Protein AF-A0A1V1PTN6-F1 (afdb_monomer)

Nearest PDB structures (foldseek):
  7sfn-assembly1_A  TM=7.427E-01  e=1.319E-05  Streptomyces avermitilis
  4tq2-assembly1_A-2  TM=5.931E-01  e=3.227E-04  Guillardia theta CCMP2712
  8t0b-assembly1_A  TM=4.029E-01  e=1.834E-01  Burkholderia pseudomallei

Foldseek 3Di:
DDDDDDDDDDDDDPDDDPDDDDFDALVLVAAKKWWWKAAQNWTKTKIWHWHADPNNQKIKIWIWIWTAPPPGDTDIKIKMKIFGDDPRFTDWTKMAIPVGDIWTWDWGTDDQWIWIWIDDPVWIKIWIWHQDPVRWTWIWIWIQDDPRDTDTRMITIIHGDD

Solvent-accessible surface area (backbone atoms only — not comparable to full-atom values): 9031 Å² total; per-residue (Å²): 137,88,83,86,83,84,82,82,85,82,80,82,79,82,75,80,78,76,76,75,78,76,78,64,50,66,78,79,55,49,46,43,30,38,36,45,36,34,48,74,87,17,60,25,43,39,38,40,34,30,43,73,35,83,96,60,47,24,36,36,36,43,39,40,38,39,34,43,48,97,92,53,66,81,42,73,51,42,38,40,37,38,38,39,40,56,96,82,39,57,76,28,38,40,36,40,37,79,87,73,51,70,29,56,32,52,43,42,75,54,96,45,18,45,38,32,40,34,51,59,99,88,43,47,34,36,38,37,45,31,58,43,97,89,64,36,36,38,38,40,32,31,38,50,45,96,87,72,48,77,41,76,45,30,42,32,50,23,37,71,58,131

Radius of gyration: 23.04 Å; Cα contacts (8 Å, |Δi|>4): 365; chains: 1; bounding box: 49×88×50 Å

Structure (mmCIF, N/CA/C/O backbone):
data_AF-A0A1V1PTN6-F1
#
_entry.id   AF-A0A1V1PTN6-F1
#
loop_
_atom_site.group_PDB
_atom_site.id
_atom_site.type_symbol
_atom_site.label_atom_id
_atom_site.label_alt_id
_atom_site.label_comp_id
_atom_site.label_asym_id
_atom_site.label_entity_id
_atom_site.label_seq_id
_atom_site.pdbx_PDB_ins_code
_atom_site.Cartn_x
_atom_site.Cartn_y
_atom_site.Cartn_z
_atom_site.occupancy
_atom_site.B_iso_or_equiv
_atom_site.auth_seq_id
_atom_site.auth_comp_id
_atom_site.auth_asym_id
_atom_site.auth_atom_id
_atom_site.pdbx_PDB_model_num
ATOM 1 N N . MET A 1 1 ? 25.921 -73.801 -27.745 1.00 43.53 1 MET A N 1
ATOM 2 C CA . MET A 1 1 ? 26.563 -72.508 -27.429 1.00 43.53 1 MET A CA 1
ATOM 3 C C . MET A 1 1 ? 25.490 -71.611 -26.822 1.00 43.53 1 MET A C 1
ATOM 5 O O . MET A 1 1 ? 24.545 -71.278 -27.520 1.00 43.53 1 MET A O 1
ATOM 9 N N . ARG A 1 2 ? 25.521 -71.385 -25.501 1.00 41.97 2 ARG A N 1
ATOM 10 C CA . ARG A 1 2 ? 24.489 -70.633 -24.759 1.00 41.97 2 ARG A CA 1
ATOM 11 C C . ARG A 1 2 ? 24.912 -69.162 -24.698 1.00 41.97 2 ARG A C 1
ATOM 13 O O . ARG A 1 2 ? 25.978 -68.893 -24.156 1.00 41.97 2 ARG A O 1
ATOM 20 N N . LEU A 1 3 ? 24.114 -68.244 -25.244 1.00 43.22 3 LEU A N 1
ATOM 21 C CA . LEU A 1 3 ? 24.305 -66.800 -25.073 1.00 43.22 3 LEU A CA 1
ATOM 22 C C . LEU A 1 3 ? 23.338 -66.306 -23.988 1.00 43.22 3 LEU A C 1
ATOM 24 O O . LEU A 1 3 ? 22.124 -66.391 -24.157 1.00 43.22 3 LEU A O 1
ATOM 28 N N . PHE A 1 4 ? 23.882 -65.823 -22.872 1.00 42.94 4 PHE A N 1
ATOM 29 C CA . PHE A 1 4 ? 23.148 -65.053 -21.869 1.00 42.94 4 PHE A CA 1
ATOM 30 C C . PHE A 1 4 ? 23.147 -63.583 -22.304 1.00 42.94 4 PHE A C 1
ATOM 32 O O . PHE A 1 4 ? 24.216 -63.002 -22.476 1.00 42.94 4 PHE A O 1
ATOM 39 N N . ALA A 1 5 ? 21.970 -62.981 -22.472 1.00 49.03 5 ALA A N 1
ATOM 40 C CA . ALA A 1 5 ? 21.825 -61.538 -22.645 1.00 49.03 5 ALA A CA 1
ATOM 41 C C . ALA A 1 5 ? 21.355 -60.931 -21.316 1.00 49.03 5 ALA A C 1
ATOM 43 O O . ALA A 1 5 ? 20.249 -61.212 -20.857 1.00 49.03 5 ALA A O 1
ATOM 44 N N . ALA A 1 6 ? 22.218 -60.135 -20.684 1.00 47.16 6 ALA A N 1
ATOM 45 C CA . ALA A 1 6 ? 21.885 -59.327 -19.519 1.00 47.16 6 ALA A CA 1
ATOM 46 C C . ALA A 1 6 ? 21.290 -57.991 -19.993 1.00 47.16 6 ALA A C 1
ATOM 48 O O . ALA A 1 6 ? 21.941 -57.248 -20.725 1.00 47.16 6 ALA A O 1
ATOM 49 N N . LEU A 1 7 ? 20.056 -57.694 -19.587 1.00 49.41 7 LEU A N 1
ATOM 50 C CA . LEU A 1 7 ? 19.419 -56.393 -19.792 1.00 49.41 7 LEU A CA 1
ATOM 51 C C . LEU A 1 7 ? 19.676 -55.524 -18.556 1.00 49.41 7 LEU A C 1
ATOM 53 O O . LEU A 1 7 ? 19.255 -55.862 -17.452 1.00 49.41 7 LEU A O 1
ATOM 57 N N . ALA A 1 8 ? 20.400 -54.424 -18.755 1.00 50.34 8 ALA A N 1
ATOM 58 C CA . ALA A 1 8 ? 20.643 -53.401 -17.748 1.00 50.34 8 ALA A CA 1
ATOM 59 C C . ALA A 1 8 ? 19.448 -52.436 -17.686 1.00 50.34 8 ALA A C 1
ATOM 61 O O . ALA A 1 8 ? 19.092 -51.814 -18.687 1.00 50.34 8 ALA A O 1
ATOM 62 N N . SER A 1 9 ? 18.838 -52.306 -16.509 1.00 53.88 9 SER A N 1
ATOM 63 C CA . SER A 1 9 ? 17.770 -51.341 -16.246 1.00 53.88 9 SER A CA 1
ATOM 64 C C . SER A 1 9 ? 18.353 -49.939 -16.062 1.00 53.88 9 SER A C 1
ATOM 66 O O . SER A 1 9 ? 19.095 -49.690 -15.113 1.00 53.88 9 SER A O 1
ATOM 68 N N . ILE A 1 10 ? 18.003 -49.013 -16.955 1.00 61.59 10 ILE A N 1
ATOM 69 C CA . ILE A 1 10 ? 18.282 -47.580 -16.802 1.00 61.59 10 ILE A CA 1
ATOM 70 C C . ILE A 1 10 ? 17.221 -46.992 -15.865 1.00 61.59 10 ILE A C 1
ATOM 72 O O . ILE A 1 10 ? 16.036 -46.972 -16.195 1.00 61.59 10 ILE A O 1
ATOM 76 N N . ALA A 1 11 ? 17.642 -46.521 -14.692 1.00 53.69 11 ALA A N 1
ATOM 77 C CA . ALA A 1 11 ? 16.797 -45.747 -13.792 1.00 53.69 11 ALA A CA 1
ATOM 78 C C . ALA A 1 11 ? 16.740 -44.289 -14.279 1.00 53.69 11 ALA A C 1
ATOM 80 O O . ALA A 1 11 ? 17.758 -43.600 -14.304 1.00 53.69 11 ALA A O 1
ATOM 81 N N . LEU A 1 12 ? 15.552 -43.825 -14.676 1.00 56.69 12 LEU A N 1
ATOM 82 C CA . LEU A 1 12 ? 15.296 -42.420 -14.989 1.00 56.69 12 LEU A CA 1
ATOM 83 C C . LEU A 1 12 ? 15.118 -41.647 -13.673 1.00 56.69 12 LEU A C 1
ATOM 85 O O . LEU A 1 12 ? 14.098 -41.779 -12.998 1.00 56.69 12 LEU A O 1
ATOM 89 N N . THR A 1 13 ? 16.100 -40.832 -13.298 1.00 56.81 13 THR A N 1
ATOM 90 C CA . THR A 1 13 ? 15.937 -39.814 -12.257 1.00 56.81 13 THR A CA 1
ATOM 91 C C . THR A 1 13 ? 15.149 -38.644 -12.836 1.00 56.81 13 THR A C 1
ATOM 93 O O . THR A 1 13 ? 15.675 -37.825 -13.588 1.00 56.81 1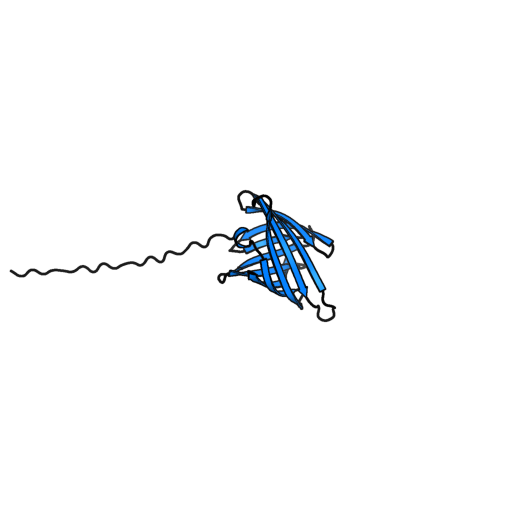3 THR A O 1
ATOM 96 N N . ILE A 1 14 ? 13.863 -38.557 -12.495 1.00 63.94 14 ILE A N 1
ATOM 97 C CA . ILE A 1 14 ? 13.061 -37.357 -12.744 1.00 63.94 14 ILE A CA 1
ATOM 98 C C . ILE A 1 14 ? 13.586 -36.276 -11.795 1.00 63.94 14 ILE A C 1
ATOM 100 O O . ILE A 1 14 ? 13.292 -36.280 -10.601 1.00 63.94 14 ILE A O 1
ATOM 104 N N . GLY A 1 15 ? 14.422 -35.381 -12.318 1.00 53.03 15 GLY A N 1
ATOM 105 C CA . GLY A 1 15 ? 14.819 -34.170 -11.614 1.00 53.03 15 GLY A CA 1
ATOM 106 C C . GLY A 1 15 ? 13.603 -33.264 -11.452 1.00 53.03 15 GLY A C 1
ATOM 107 O O . GLY A 1 15 ? 13.079 -32.752 -12.439 1.00 53.03 15 GLY A O 1
ATOM 108 N N . CYS A 1 16 ? 13.151 -33.066 -10.214 1.00 58.53 16 CYS A N 1
ATOM 109 C CA . CYS A 1 16 ? 12.229 -31.985 -9.884 1.00 58.53 16 CYS A CA 1
ATOM 110 C C . CYS A 1 16 ? 12.949 -30.660 -10.159 1.00 58.53 16 CYS A C 1
ATOM 112 O O . CYS A 1 16 ? 13.807 -30.244 -9.383 1.00 58.53 16 CYS A O 1
ATOM 114 N N . ALA A 1 17 ? 12.628 -30.007 -11.274 1.00 56.59 17 ALA A N 1
ATOM 115 C CA . ALA A 1 17 ? 13.019 -28.625 -11.485 1.00 56.59 17 ALA A CA 1
ATOM 116 C C . ALA A 1 17 ? 12.225 -27.768 -10.492 1.00 56.59 17 ALA A C 1
ATOM 118 O O . ALA A 1 17 ? 11.023 -27.565 -10.658 1.00 56.59 17 ALA A O 1
ATOM 119 N N . THR A 1 18 ? 12.874 -27.289 -9.433 1.00 55.16 18 THR A N 1
ATOM 120 C CA . THR A 1 18 ? 12.299 -26.241 -8.590 1.00 55.16 18 THR A CA 1
ATOM 121 C C . THR A 1 18 ? 12.240 -24.970 -9.423 1.00 55.16 18 THR A C 1
ATOM 123 O O . THR A 1 18 ? 13.276 -24.366 -9.705 1.00 55.16 18 THR A O 1
ATOM 126 N N . ALA A 1 19 ? 11.039 -24.589 -9.858 1.00 58.88 19 ALA A N 1
ATOM 127 C CA . ALA A 1 19 ? 10.808 -23.292 -10.472 1.00 58.88 19 ALA A CA 1
ATOM 128 C C . ALA A 1 19 ? 11.276 -22.217 -9.484 1.00 58.88 19 ALA A C 1
ATOM 130 O O . ALA A 1 19 ? 10.743 -22.107 -8.380 1.00 58.88 19 ALA A O 1
ATOM 131 N N . MET A 1 20 ? 12.314 -21.465 -9.849 1.00 58.56 20 MET A N 1
ATOM 132 C CA . MET A 1 20 ? 12.717 -20.304 -9.067 1.00 58.56 20 MET A CA 1
ATOM 133 C C . MET A 1 20 ? 11.577 -19.292 -9.124 1.00 58.56 20 MET A C 1
ATOM 135 O O . MET A 1 20 ? 11.258 -18.791 -10.203 1.00 58.56 20 MET A O 1
ATOM 139 N N . ALA A 1 21 ? 10.950 -19.021 -7.979 1.00 63.84 21 ALA A N 1
ATOM 140 C CA . ALA A 1 21 ? 9.956 -17.966 -7.878 1.00 63.84 21 ALA A CA 1
ATOM 141 C C . ALA A 1 21 ? 10.609 -16.648 -8.317 1.00 63.84 21 ALA A C 1
ATOM 143 O O . ALA A 1 21 ? 11.680 -16.283 -7.823 1.00 63.84 21 ALA A O 1
ATOM 144 N N . GLN A 1 22 ? 10.007 -15.967 -9.292 1.00 66.38 22 GLN A N 1
ATOM 145 C CA . GLN A 1 22 ? 10.474 -14.642 -9.683 1.00 66.38 22 GLN A CA 1
ATOM 146 C C . GLN A 1 22 ? 10.242 -13.685 -8.506 1.00 66.38 22 GLN A C 1
ATOM 148 O O . GLN A 1 22 ? 9.186 -13.763 -7.874 1.00 66.38 22 GLN A O 1
ATOM 153 N N . PRO A 1 23 ? 11.199 -12.798 -8.187 1.00 81.31 23 PRO A N 1
ATOM 154 C CA . PRO A 1 23 ? 10.978 -11.794 -7.157 1.00 81.31 23 PRO A CA 1
ATOM 155 C C . PRO A 1 23 ? 9.817 -10.879 -7.566 1.00 81.31 23 PRO A C 1
ATOM 157 O O . PRO A 1 23 ? 9.648 -10.576 -8.751 1.00 81.31 23 PRO A O 1
ATOM 160 N N . LEU A 1 24 ? 9.032 -10.424 -6.584 1.00 91.75 24 LEU A N 1
ATOM 161 C CA . LEU A 1 24 ? 7.956 -9.468 -6.830 1.00 91.75 24 LEU A CA 1
ATOM 162 C C . LEU A 1 24 ? 8.503 -8.211 -7.520 1.00 91.75 24 LEU A C 1
ATOM 164 O O . LEU A 1 24 ? 9.611 -7.749 -7.247 1.00 91.75 24 LEU A O 1
ATOM 168 N N . SER A 1 25 ? 7.693 -7.649 -8.409 1.00 94.56 25 SER A N 1
ATOM 169 C CA . SER A 1 25 ? 7.949 -6.379 -9.079 1.00 94.56 25 SER A CA 1
ATOM 170 C C . SER A 1 25 ? 6.648 -5.589 -9.206 1.00 94.56 25 SER A C 1
ATOM 172 O O .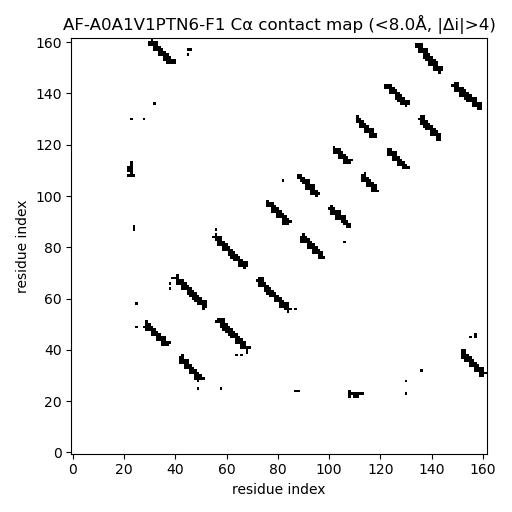 SER A 1 25 ? 5.558 -6.135 -9.028 1.00 94.56 25 SER A O 1
ATOM 174 N N . PHE A 1 26 ? 6.735 -4.301 -9.541 1.00 96.12 26 PHE A N 1
ATOM 175 C CA . PHE A 1 26 ? 5.535 -3.487 -9.746 1.00 96.12 26 PHE A CA 1
ATOM 176 C C . PHE A 1 26 ? 4.680 -3.963 -10.923 1.00 96.12 26 PHE A C 1
ATOM 178 O O . PHE A 1 26 ? 3.461 -3.861 -10.845 1.00 96.12 26 PHE A O 1
ATOM 185 N N . SER A 1 27 ? 5.279 -4.539 -11.970 1.00 94.88 27 SER A N 1
ATOM 186 C CA . SER A 1 27 ? 4.509 -5.098 -13.088 1.00 94.88 27 SER A CA 1
ATOM 187 C C . SER A 1 27 ? 3.644 -6.284 -12.655 1.00 94.88 27 SER A C 1
ATOM 189 O O . SER A 1 27 ? 2.549 -6.464 -13.175 1.00 94.88 27 SER A O 1
ATOM 191 N N . ALA A 1 28 ? 4.073 -7.060 -11.652 1.00 94.94 28 ALA A N 1
ATOM 192 C CA . ALA A 1 28 ? 3.239 -8.111 -11.069 1.00 94.94 28 ALA A CA 1
ATOM 193 C C . ALA A 1 28 ? 2.026 -7.540 -10.308 1.00 94.94 28 ALA A C 1
ATOM 195 O O . ALA A 1 28 ? 0.982 -8.188 -10.236 1.00 94.94 28 ALA A O 1
ATOM 196 N N . LEU A 1 29 ? 2.135 -6.322 -9.772 1.00 97.06 29 LEU A N 1
ATOM 197 C CA . LEU A 1 29 ? 1.053 -5.629 -9.067 1.00 97.06 29 LEU A CA 1
ATOM 198 C C . LEU A 1 29 ? 0.167 -4.787 -9.996 1.00 97.06 29 LEU A C 1
ATOM 200 O O . LEU A 1 29 ? -0.927 -4.410 -9.588 1.00 97.06 29 LEU A O 1
ATOM 204 N N . GLU A 1 30 ? 0.610 -4.491 -11.221 1.00 97.06 30 GLU A N 1
ATOM 205 C CA . GLU A 1 30 ? -0.073 -3.603 -12.168 1.00 97.06 30 GLU A CA 1
ATOM 206 C C . GLU A 1 30 ? -1.531 -4.000 -12.398 1.00 97.06 30 GLU A C 1
ATOM 208 O O . GLU A 1 30 ? -1.838 -5.174 -12.556 1.00 97.06 30 GLU A O 1
ATOM 213 N N . GLY A 1 31 ? -2.429 -3.024 -12.471 1.00 97.81 31 GLY A N 1
ATOM 214 C CA . GLY A 1 31 ? -3.851 -3.227 -12.705 1.00 97.81 31 GLY A CA 1
ATOM 215 C C . GLY A 1 31 ? -4.692 -2.955 -11.467 1.00 97.81 31 GLY A C 1
ATOM 216 O O . GLY A 1 31 ? -4.226 -2.420 -10.457 1.00 97.81 31 GLY A O 1
ATOM 217 N N . GLN A 1 32 ? -5.975 -3.284 -11.577 1.00 98.62 32 GLN A N 1
ATOM 218 C CA . GLN A 1 32 ? -6.947 -3.056 -10.521 1.00 98.62 32 GLN A CA 1
ATOM 219 C C . GLN A 1 32 ? -7.156 -4.315 -9.681 1.00 98.62 32 GLN A C 1
ATOM 221 O O . GLN A 1 32 ? -7.234 -5.426 -10.197 1.00 98.62 32 GLN A O 1
ATOM 226 N N . TRP A 1 33 ? -7.316 -4.104 -8.384 1.00 98.75 33 TRP A N 1
ATOM 227 C CA . TRP A 1 33 ? -7.569 -5.102 -7.361 1.00 98.75 33 TRP A CA 1
ATOM 228 C C . TRP A 1 33 ? -8.796 -4.692 -6.561 1.00 98.75 33 TRP A C 1
ATOM 230 O O . TRP A 1 33 ? -8.985 -3.505 -6.285 1.00 98.75 33 TRP A O 1
ATOM 240 N N . ARG A 1 34 ? -9.643 -5.652 -6.194 1.00 98.75 34 ARG A N 1
ATOM 241 C CA . ARG A 1 34 ? -10.857 -5.415 -5.411 1.00 98.75 34 ARG A CA 1
ATOM 242 C C . ARG A 1 34 ? -11.094 -6.541 -4.428 1.00 98.75 34 ARG A C 1
ATOM 244 O O . ARG A 1 34 ? -10.899 -7.706 -4.760 1.00 98.75 34 ARG A O 1
ATOM 251 N N . GLY A 1 35 ? -11.580 -6.200 -3.249 1.00 98.38 35 GLY A N 1
ATOM 252 C CA . GLY A 1 35 ? -11.854 -7.199 -2.235 1.00 98.38 35 GLY A CA 1
ATOM 253 C C . GLY A 1 35 ? -12.490 -6.627 -0.990 1.00 98.38 35 GLY A C 1
ATOM 254 O O . GLY A 1 35 ? -13.044 -5.526 -0.994 1.00 98.38 35 GLY A O 1
ATOM 255 N N . GLN A 1 36 ? -12.431 -7.425 0.064 1.00 98.44 36 GLN A N 1
ATOM 256 C CA . GLN A 1 36 ? -13.035 -7.128 1.353 1.00 98.44 36 GLN A CA 1
ATOM 257 C C . GLN A 1 36 ? -11.969 -7.231 2.437 1.00 98.44 36 GLN A C 1
ATOM 259 O O . GLN A 1 36 ? -10.942 -7.893 2.268 1.00 98.44 36 GLN A O 1
ATOM 264 N N . GLY A 1 37 ? -12.221 -6.578 3.559 1.00 98.00 37 GLY A N 1
ATOM 265 C CA . GLY A 1 37 ? -11.278 -6.551 4.654 1.00 98.00 37 GLY A CA 1
ATOM 266 C C . GLY A 1 37 ? -11.851 -5.959 5.923 1.00 98.00 37 GLY A C 1
ATOM 267 O O . GLY A 1 37 ? -13.064 -5.891 6.139 1.00 98.00 37 GLY A O 1
ATOM 268 N N . THR A 1 38 ? -10.934 -5.516 6.767 1.00 98.12 38 THR A N 1
ATOM 269 C CA . THR A 1 38 ? -11.223 -4.696 7.929 1.00 98.12 38 THR A CA 1
ATOM 270 C C . THR A 1 38 ? -10.398 -3.421 7.869 1.00 98.12 38 THR A C 1
ATOM 272 O O . THR A 1 38 ? -9.245 -3.432 7.447 1.00 98.12 38 THR A O 1
ATOM 275 N N . PHE A 1 39 ? -10.988 -2.313 8.302 1.00 97.44 39 PHE A N 1
ATOM 276 C CA . PHE A 1 39 ? -10.319 -1.031 8.461 1.00 97.44 39 PHE A CA 1
ATOM 277 C C . PHE A 1 39 ? -10.732 -0.427 9.800 1.00 97.44 39 PHE A C 1
ATOM 279 O O . PHE A 1 39 ? -11.904 -0.131 10.036 1.00 97.44 39 PHE A O 1
ATOM 286 N N . ARG A 1 40 ? -9.765 -0.285 10.708 1.00 94.31 40 ARG A N 1
ATOM 287 C CA . ARG A 1 40 ? -9.946 0.176 12.094 1.00 94.31 40 ARG A CA 1
ATOM 288 C C . ARG A 1 40 ? -11.049 -0.595 12.830 1.00 94.31 40 ARG A C 1
ATOM 290 O O . ARG A 1 40 ? -11.872 -0.011 13.532 1.00 94.31 40 ARG A O 1
ATOM 297 N N . GLY A 1 41 ? -11.073 -1.913 12.632 1.00 94.69 41 GLY A N 1
ATOM 298 C CA . GLY A 1 41 ? -12.037 -2.830 13.247 1.00 94.69 41 GLY A CA 1
ATOM 299 C C . GLY A 1 41 ? -13.424 -2.871 12.592 1.00 94.69 41 GLY A C 1
ATOM 300 O O . GLY A 1 41 ? -14.263 -3.650 13.035 1.00 94.69 41 GLY A O 1
ATOM 301 N N . ALA A 1 42 ? -13.682 -2.079 11.547 1.00 96.94 42 ALA A N 1
ATOM 302 C CA . ALA A 1 42 ? -14.924 -2.138 10.778 1.00 96.94 42 ALA A CA 1
ATOM 303 C C . ALA A 1 42 ? -14.743 -2.969 9.497 1.00 96.94 42 ALA A C 1
ATOM 305 O O . ALA A 1 42 ? -13.688 -2.850 8.872 1.00 96.94 42 ALA A O 1
ATOM 306 N N . PRO A 1 43 ? -15.747 -3.752 9.057 1.00 97.88 43 PRO A N 1
ATOM 307 C CA . PRO A 1 43 ? -15.739 -4.355 7.727 1.00 97.88 43 PRO A CA 1
ATOM 308 C C . PRO A 1 43 ? -15.576 -3.293 6.637 1.00 97.88 43 PRO A C 1
ATOM 310 O O . PRO A 1 43 ? -16.162 -2.206 6.730 1.00 97.88 43 PRO A O 1
ATOM 313 N N . SER A 1 44 ? -14.789 -3.607 5.612 1.00 98.44 44 SER A N 1
ATOM 314 C CA . SER A 1 44 ? -14.477 -2.678 4.533 1.00 98.44 44 SER A CA 1
ATOM 315 C C . SER A 1 44 ? -14.487 -3.330 3.154 1.00 98.44 44 SER A C 1
ATOM 317 O O . SER A 1 44 ? -14.077 -4.475 2.992 1.00 98.44 44 SER A O 1
ATOM 319 N N . GLU A 1 45 ? -14.892 -2.551 2.152 1.00 98.62 45 GLU A N 1
ATOM 320 C CA . GLU A 1 45 ? -14.653 -2.847 0.740 1.00 98.62 45 GLU A CA 1
ATOM 321 C C . GLU A 1 45 ? -13.437 -2.052 0.276 1.00 98.62 45 GLU A C 1
ATOM 323 O O . GLU A 1 45 ? -13.347 -0.847 0.537 1.00 98.62 45 GLU A O 1
ATOM 328 N N . VAL A 1 46 ? -12.518 -2.702 -0.432 1.00 98.69 46 VAL A N 1
ATOM 329 C CA . VAL A 1 46 ? -11.251 -2.096 -0.845 1.00 98.69 46 VAL A CA 1
ATOM 330 C C . VAL A 1 46 ? -11.085 -2.212 -2.352 1.00 98.69 46 VAL A C 1
ATOM 332 O O . VAL A 1 46 ? -11.333 -3.262 -2.942 1.00 98.69 46 VAL A O 1
ATOM 335 N N . THR A 1 47 ? -10.656 -1.124 -2.985 1.00 98.69 47 THR A N 1
ATOM 336 C CA . THR A 1 47 ? -10.142 -1.115 -4.357 1.00 98.69 47 THR A CA 1
ATOM 337 C C . THR A 1 47 ? -8.736 -0.535 -4.347 1.00 98.69 47 THR A C 1
ATOM 339 O O . THR A 1 47 ? -8.520 0.526 -3.771 1.00 98.69 47 THR A O 1
ATOM 342 N N . ALA A 1 48 ? -7.799 -1.203 -5.007 1.00 98.75 48 ALA A N 1
ATOM 343 C CA . ALA A 1 48 ? -6.442 -0.716 -5.223 1.00 98.75 48 ALA A CA 1
ATOM 344 C C . ALA A 1 48 ? -6.138 -0.729 -6.724 1.00 98.75 48 ALA A C 1
ATOM 346 O O . ALA A 1 48 ? -6.562 -1.639 -7.429 1.00 98.75 48 ALA A O 1
ATOM 347 N N . THR A 1 49 ? -5.452 0.278 -7.255 1.00 98.81 49 THR A N 1
ATOM 348 C CA . THR A 1 49 ? -5.025 0.301 -8.663 1.00 98.81 49 THR A CA 1
ATOM 349 C C . THR A 1 49 ? -3.565 0.699 -8.750 1.00 98.81 49 THR A C 1
ATOM 351 O O . THR A 1 49 ? -3.219 1.824 -8.396 1.00 98.81 49 THR A O 1
ATOM 354 N N . PHE A 1 50 ? -2.725 -0.211 -9.238 1.00 98.62 50 PHE A N 1
ATOM 355 C CA . PHE A 1 50 ? -1.333 0.077 -9.564 1.00 98.62 50 PHE A CA 1
ATOM 356 C C . PHE A 1 50 ? -1.223 0.403 -11.051 1.00 98.62 50 PHE A C 1
ATOM 358 O O . PHE A 1 50 ? -1.724 -0.353 -11.882 1.00 98.62 50 PHE A O 1
ATOM 365 N N . ALA A 1 51 ? -0.564 1.503 -11.403 1.00 98.44 51 ALA A N 1
ATOM 366 C CA . ALA A 1 51 ? -0.389 1.895 -12.801 1.00 98.44 51 ALA A CA 1
ATOM 367 C C . ALA A 1 51 ? 1.026 2.430 -13.058 1.00 98.44 51 ALA A C 1
ATOM 369 O O . ALA A 1 51 ? 1.540 3.184 -12.225 1.00 98.44 51 ALA A O 1
ATOM 370 N N . PRO A 1 52 ? 1.660 2.081 -14.191 1.00 98.06 52 PRO A N 1
ATOM 371 C CA . PRO A 1 52 ? 2.955 2.630 -14.555 1.00 98.06 52 PRO A CA 1
ATOM 372 C C . PRO A 1 52 ? 2.840 4.113 -14.931 1.00 98.06 52 PRO A C 1
ATOM 374 O O . PRO A 1 52 ? 1.851 4.577 -15.497 1.00 98.06 52 PRO A O 1
ATOM 377 N N . MET A 1 53 ? 3.907 4.856 -14.666 1.00 97.12 53 MET A N 1
ATOM 378 C CA . MET A 1 53 ? 4.118 6.233 -15.097 1.00 97.12 53 MET A CA 1
ATOM 379 C C . MET A 1 53 ? 5.453 6.343 -15.825 1.00 97.12 53 MET A C 1
ATOM 381 O O . MET A 1 53 ? 6.389 5.600 -15.524 1.00 97.12 53 MET A O 1
ATOM 385 N N . PHE A 1 54 ? 5.557 7.312 -16.740 1.00 96.12 54 PHE A N 1
ATOM 386 C CA . PHE A 1 54 ? 6.811 7.650 -17.425 1.00 96.12 54 PHE A CA 1
ATOM 387 C C . PHE A 1 54 ? 7.515 6.409 -17.999 1.00 96.12 54 PHE A C 1
ATOM 389 O O . PHE A 1 54 ? 8.678 6.154 -17.698 1.00 96.12 54 PHE A O 1
ATOM 396 N N . GLU A 1 55 ? 6.767 5.593 -18.749 1.00 92.38 55 GLU A N 1
ATOM 397 C CA . GLU A 1 55 ? 7.273 4.357 -19.372 1.00 92.38 55 GLU A CA 1
ATOM 398 C C . GLU A 1 55 ? 7.852 3.347 -18.358 1.00 92.38 55 GLU A C 1
ATOM 400 O O . GLU A 1 55 ? 8.789 2.608 -18.646 1.00 92.38 55 GLU A O 1
ATOM 405 N N . GLY A 1 56 ? 7.289 3.310 -17.145 1.00 92.75 56 GLY A N 1
ATOM 406 C CA . GLY A 1 56 ? 7.690 2.384 -16.083 1.00 92.75 56 GLY A CA 1
ATOM 407 C C . GLY A 1 56 ? 8.825 2.896 -15.194 1.00 92.75 56 GLY A C 1
ATOM 408 O O . GLY A 1 56 ? 9.275 2.167 -14.313 1.00 92.75 56 GLY A O 1
ATOM 409 N N . ALA A 1 57 ? 9.275 4.144 -15.363 1.00 96.50 57 ALA A N 1
ATOM 410 C CA . ALA A 1 57 ? 10.228 4.768 -14.441 1.00 96.50 57 ALA A CA 1
ATOM 411 C C . ALA A 1 57 ? 9.611 5.086 -13.063 1.00 96.50 57 ALA A C 1
ATOM 413 O O . ALA A 1 57 ? 10.331 5.313 -12.088 1.00 96.50 57 ALA A O 1
ATOM 414 N N . ALA A 1 58 ? 8.282 5.096 -12.966 1.00 98.31 58 ALA A N 1
ATOM 415 C CA . ALA A 1 58 ? 7.553 5.219 -11.713 1.00 98.31 58 ALA A CA 1
ATOM 416 C C . ALA A 1 58 ? 6.233 4.439 -11.764 1.00 98.31 58 ALA A C 1
ATOM 418 O O . ALA A 1 58 ? 5.801 4.011 -12.833 1.00 98.31 58 ALA A O 1
ATOM 419 N N . TYR A 1 59 ? 5.590 4.274 -10.611 1.00 98.56 59 TYR A N 1
ATOM 420 C CA . TYR A 1 59 ? 4.238 3.728 -10.484 1.00 98.56 59 TYR A CA 1
ATOM 421 C C . TYR A 1 59 ? 3.375 4.616 -9.591 1.00 98.56 59 TYR A C 1
ATOM 423 O O . TYR A 1 59 ? 3.880 5.246 -8.661 1.00 98.56 59 TYR A O 1
ATOM 431 N N . THR A 1 60 ? 2.068 4.625 -9.832 1.00 98.69 60 THR A N 1
ATOM 432 C CA . THR A 1 60 ? 1.072 5.105 -8.869 1.00 98.69 60 THR A CA 1
ATOM 433 C C . THR A 1 60 ? 0.332 3.949 -8.223 1.00 98.69 60 THR A C 1
ATOM 435 O O . THR A 1 60 ? 0.097 2.935 -8.874 1.00 98.69 60 THR A O 1
ATOM 438 N N . LEU A 1 61 ? -0.099 4.154 -6.982 1.00 98.81 61 LEU A N 1
ATOM 439 C CA . LEU A 1 61 ? -1.136 3.375 -6.315 1.00 98.81 61 LEU A CA 1
ATOM 440 C C . LEU A 1 61 ? -2.306 4.300 -5.996 1.00 98.81 61 LEU A C 1
ATOM 442 O O . LEU A 1 61 ? -2.110 5.292 -5.305 1.00 98.81 61 LEU A O 1
ATOM 446 N N . ASP A 1 62 ? -3.506 3.960 -6.441 1.00 98.81 62 ASP A N 1
ATOM 447 C CA . ASP A 1 62 ? -4.756 4.566 -5.979 1.00 98.81 62 ASP A CA 1
ATOM 448 C C . ASP A 1 62 ? -5.503 3.577 -5.084 1.00 98.81 62 ASP A C 1
ATOM 450 O O . ASP A 1 62 ? -5.798 2.468 -5.526 1.00 98.81 62 ASP A O 1
ATOM 454 N N . ILE A 1 63 ? -5.819 3.971 -3.848 1.00 98.50 63 ILE A N 1
ATOM 455 C CA . ILE A 1 63 ? -6.576 3.166 -2.880 1.00 98.50 63 ILE A CA 1
ATOM 456 C C . ILE A 1 63 ? -7.910 3.840 -2.566 1.00 98.50 63 ILE A C 1
ATOM 458 O O . ILE A 1 63 ? -7.975 5.038 -2.287 1.00 98.50 63 ILE A O 1
ATOM 462 N N . ASP A 1 64 ? -8.966 3.033 -2.558 1.00 98.62 64 ASP A N 1
ATOM 463 C CA . ASP A 1 64 ? -10.308 3.373 -2.108 1.00 98.62 64 ASP A CA 1
ATOM 464 C C . ASP A 1 64 ? -10.754 2.374 -1.047 1.00 98.62 64 ASP A C 1
ATOM 466 O O . ASP A 1 64 ? -10.783 1.174 -1.315 1.00 98.62 64 ASP A O 1
ATOM 470 N N . VAL A 1 65 ? -11.129 2.855 0.134 1.00 98.62 65 VAL A N 1
ATOM 471 C CA . VAL A 1 65 ? -11.664 2.013 1.207 1.00 98.62 65 VAL A CA 1
ATOM 472 C C . VAL A 1 65 ? -13.009 2.567 1.641 1.00 98.62 65 VAL A C 1
ATOM 474 O O . VAL A 1 65 ? -13.106 3.709 2.097 1.00 98.62 65 VAL A O 1
ATOM 477 N N . ARG A 1 66 ? -14.053 1.750 1.530 1.00 98.44 66 ARG A N 1
ATOM 478 C CA . ARG A 1 66 ? -15.406 2.064 2.000 1.00 98.44 66 ARG A CA 1
ATOM 479 C C . ARG A 1 66 ? -15.693 1.239 3.234 1.00 98.44 66 ARG A C 1
ATOM 481 O O . ARG A 1 66 ? -15.542 0.026 3.204 1.00 98.44 66 ARG A O 1
ATOM 488 N N . PHE A 1 67 ? -16.097 1.885 4.316 1.00 97.69 67 PHE A N 1
ATOM 489 C CA . PHE A 1 67 ? -16.334 1.213 5.590 1.00 97.69 67 PHE A CA 1
ATOM 490 C C . PHE A 1 67 ? -17.376 1.972 6.407 1.00 97.69 67 PHE A C 1
ATOM 492 O O . PHE A 1 67 ? -17.597 3.167 6.206 1.00 97.69 67 PHE A O 1
ATOM 499 N N . THR A 1 68 ? -18.018 1.281 7.345 1.00 95.88 68 THR A N 1
ATOM 500 C CA . THR A 1 68 ? -18.951 1.901 8.295 1.00 95.88 68 THR A CA 1
ATOM 501 C C . THR A 1 68 ? -18.454 1.637 9.713 1.00 95.88 68 THR A C 1
ATOM 503 O O . THR A 1 68 ? -18.486 0.488 10.152 1.00 95.88 68 THR A O 1
ATOM 506 N N . PRO A 1 69 ? -17.966 2.658 10.442 1.00 91.88 69 PRO A N 1
ATOM 507 C CA . PRO A 1 69 ? -17.592 2.498 11.845 1.00 91.88 69 PRO A CA 1
ATOM 508 C C . PRO A 1 69 ? -18.794 2.050 12.686 1.00 91.88 69 PRO A C 1
ATOM 510 O O . PRO A 1 69 ? -19.919 2.442 12.392 1.00 91.88 69 PRO A O 1
ATOM 513 N N . ALA A 1 70 ? -18.562 1.314 13.778 1.00 89.31 70 ALA A N 1
ATOM 514 C CA . ALA A 1 70 ? -19.631 0.745 14.614 1.00 89.31 70 ALA A CA 1
ATOM 515 C C . ALA A 1 70 ? -20.706 1.758 15.066 1.00 89.31 70 ALA A C 1
ATOM 517 O O . ALA A 1 70 ? -21.875 1.407 15.165 1.00 89.31 70 ALA A O 1
ATOM 518 N N . ASN A 1 71 ? -20.313 3.015 15.296 1.00 88.81 71 ASN A N 1
ATOM 519 C CA . ASN A 1 71 ? -21.203 4.108 15.703 1.00 88.81 71 ASN A CA 1
ATOM 520 C C . ASN A 1 71 ? -21.159 5.291 14.716 1.00 88.81 71 ASN A C 1
ATOM 522 O O . ASN A 1 71 ? -21.338 6.442 15.113 1.00 88.81 71 ASN A O 1
ATOM 526 N N . GLY A 1 72 ? -20.824 5.027 13.451 1.00 89.69 72 GLY A N 1
ATOM 527 C CA . GLY A 1 72 ? -20.581 6.048 12.435 1.00 89.69 72 GLY A CA 1
ATOM 528 C C . GLY A 1 72 ? -21.493 5.925 11.221 1.00 89.69 72 GLY A C 1
ATOM 529 O O . GLY A 1 72 ? -22.211 4.946 11.041 1.00 89.69 72 GLY A O 1
ATOM 530 N N . GLN A 1 73 ? -21.436 6.942 10.366 1.00 94.38 73 GLN A N 1
ATOM 531 C CA . GLN A 1 73 ? -22.031 6.883 9.035 1.00 94.38 73 GLN A CA 1
ATOM 532 C C . GLN A 1 73 ? -21.058 6.212 8.053 1.00 94.38 73 GLN A C 1
ATOM 534 O O . GLN A 1 73 ? -19.841 6.244 8.291 1.00 94.38 73 GLN A O 1
ATOM 539 N N . PRO A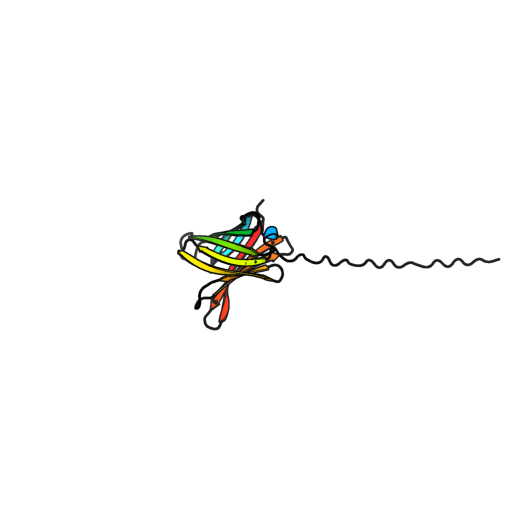 1 74 ? -21.558 5.638 6.942 1.00 95.50 74 PRO A N 1
ATOM 540 C CA . PRO A 1 74 ? -20.705 5.152 5.867 1.00 95.50 74 PRO A CA 1
ATOM 541 C C . PRO A 1 74 ? -19.670 6.206 5.475 1.00 95.50 74 PRO A C 1
ATOM 543 O O . PRO A 1 74 ? -20.000 7.362 5.210 1.00 95.50 74 PRO A O 1
ATOM 546 N N . THR A 1 75 ? -18.406 5.805 5.493 1.00 96.00 75 THR A N 1
ATOM 547 C CA . THR A 1 75 ? -17.249 6.679 5.308 1.00 96.00 75 THR A CA 1
ATOM 548 C C . THR A 1 75 ? -16.347 6.101 4.225 1.00 96.00 75 THR A C 1
ATOM 550 O O . THR A 1 75 ? -16.377 4.905 3.921 1.00 96.00 75 THR A O 1
ATOM 553 N N . ARG A 1 76 ? -15.548 6.977 3.614 1.00 97.19 76 ARG A N 1
ATOM 554 C CA . ARG A 1 76 ? -14.607 6.633 2.556 1.00 97.19 76 ARG A CA 1
ATOM 555 C C . ARG A 1 76 ? -13.231 7.199 2.874 1.00 97.19 76 ARG A C 1
ATOM 557 O O . ARG A 1 76 ? -13.089 8.403 3.088 1.00 97.19 76 ARG A O 1
ATOM 564 N N . PHE A 1 77 ? -12.233 6.331 2.864 1.00 98.00 77 PHE A N 1
ATOM 565 C CA . PHE A 1 77 ? -10.831 6.714 2.816 1.00 98.00 77 PHE A CA 1
ATOM 566 C C . PHE A 1 77 ? -10.340 6.592 1.377 1.00 98.00 77 PHE A C 1
ATOM 568 O O . PHE A 1 77 ? -10.662 5.623 0.688 1.00 98.00 77 PHE A O 1
ATOM 575 N N . GLN A 1 78 ? -9.591 7.589 0.920 1.00 98.50 78 GLN A N 1
ATOM 576 C CA . GLN A 1 78 ? -8.966 7.586 -0.394 1.00 98.50 78 GLN A CA 1
ATOM 577 C C . GLN A 1 78 ? -7.524 8.036 -0.258 1.00 98.50 78 GLN A C 1
ATOM 579 O O . GLN A 1 78 ? -7.257 9.049 0.388 1.00 98.50 78 GLN A O 1
ATOM 584 N N . GLY A 1 79 ? -6.617 7.318 -0.906 1.00 98.44 79 GLY A N 1
ATOM 585 C CA . GLY A 1 79 ? -5.199 7.626 -0.866 1.00 98.44 79 GLY A CA 1
ATOM 586 C C . GLY A 1 79 ? -4.515 7.382 -2.197 1.00 98.44 79 GLY A C 1
ATOM 587 O O . GLY A 1 79 ? -4.967 6.561 -2.997 1.00 98.44 79 GLY A O 1
ATOM 588 N N . LYS A 1 80 ? -3.430 8.117 -2.432 1.00 98.75 80 LYS A N 1
ATOM 589 C CA . LYS A 1 80 ? -2.596 7.980 -3.619 1.00 98.75 80 LYS A CA 1
ATOM 590 C C . LYS A 1 80 ? -1.124 7.917 -3.230 1.00 98.75 80 LYS A C 1
ATOM 592 O O . LYS A 1 80 ? -0.605 8.838 -2.602 1.00 98.75 80 LYS A O 1
ATOM 597 N N . GLY A 1 81 ? -0.459 6.848 -3.654 1.00 98.62 81 GLY A N 1
ATOM 598 C CA . GLY A 1 81 ? 0.985 6.665 -3.569 1.00 98.62 81 GLY A CA 1
ATOM 599 C C . GLY A 1 81 ? 1.661 6.899 -4.917 1.00 98.62 81 GLY A C 1
ATOM 600 O O . GLY A 1 81 ? 1.114 6.535 -5.957 1.00 98.62 81 GLY A O 1
ATOM 601 N N . GLY A 1 82 ? 2.856 7.480 -4.907 1.00 98.62 82 GLY A N 1
ATOM 602 C CA . GLY A 1 82 ? 3.755 7.557 -6.058 1.00 98.62 82 GLY A CA 1
ATOM 603 C C . GLY A 1 82 ? 5.098 6.923 -5.717 1.00 98.62 82 GLY A C 1
ATOM 604 O O . GLY A 1 82 ? 5.692 7.274 -4.702 1.00 98.62 82 GLY A O 1
ATOM 605 N N . TYR A 1 83 ? 5.581 6.013 -6.560 1.00 98.56 83 TYR A N 1
ATOM 606 C CA . TYR A 1 83 ? 6.782 5.207 -6.336 1.00 98.56 83 TYR A CA 1
ATOM 607 C C . TYR A 1 83 ? 7.787 5.473 -7.450 1.00 98.56 83 TYR A C 1
ATOM 609 O O . TYR A 1 83 ? 7.529 5.148 -8.607 1.00 98.56 83 TYR A O 1
ATOM 617 N N . ALA A 1 84 ? 8.935 6.053 -7.113 1.00 98.38 84 ALA A N 1
ATOM 618 C CA . ALA A 1 84 ? 10.028 6.237 -8.057 1.00 98.38 84 ALA A CA 1
ATOM 619 C C . ALA A 1 84 ? 10.855 4.953 -8.155 1.00 98.38 84 ALA A C 1
ATOM 621 O O . ALA A 1 84 ? 11.212 4.363 -7.128 1.00 98.38 84 ALA A O 1
ATOM 622 N N . LEU A 1 85 ? 11.192 4.548 -9.381 1.00 97.50 85 LEU A N 1
ATOM 623 C CA . LEU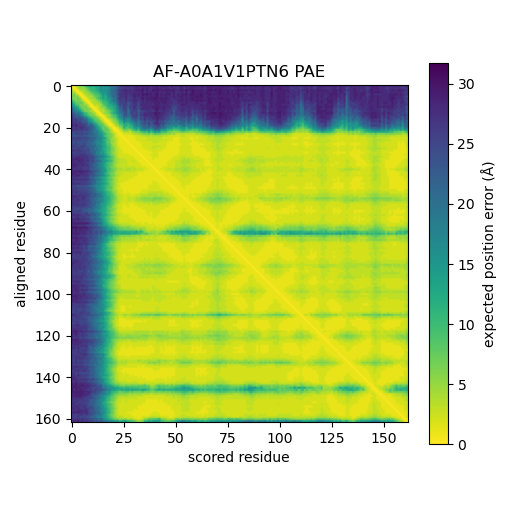 A 1 85 ? 12.020 3.376 -9.638 1.00 97.50 85 LEU A CA 1
ATOM 624 C C . LEU A 1 85 ? 13.399 3.776 -10.171 1.00 97.50 85 LEU A C 1
ATOM 626 O O . LEU A 1 85 ? 13.566 4.752 -10.902 1.00 97.50 85 LEU A O 1
ATOM 630 N N . ARG A 1 86 ? 14.406 2.971 -9.838 1.00 95.81 86 ARG A N 1
ATOM 631 C CA . ARG A 1 86 ? 15.730 2.994 -10.461 1.00 95.81 86 ARG A CA 1
ATOM 632 C C . ARG A 1 86 ? 16.132 1.561 -10.763 1.00 95.81 86 ARG A C 1
ATOM 634 O O . ARG A 1 86 ? 16.190 0.737 -9.857 1.00 95.81 86 ARG A O 1
ATOM 641 N N . ASN A 1 87 ? 16.412 1.267 -12.031 1.00 93.00 87 ASN A N 1
ATOM 642 C CA . ASN A 1 87 ? 16.739 -0.087 -12.496 1.00 93.00 87 ASN A CA 1
ATOM 643 C C . ASN A 1 87 ? 15.682 -1.132 -12.075 1.00 93.00 87 ASN A C 1
ATOM 645 O O . ASN A 1 87 ? 16.024 -2.230 -11.650 1.00 93.00 87 ASN A O 1
ATOM 649 N N . GLY A 1 88 ? 14.397 -0.760 -12.129 1.00 90.38 88 GLY A N 1
ATOM 650 C CA . GLY A 1 88 ? 13.270 -1.618 -11.738 1.00 90.38 88 GLY A CA 1
ATOM 651 C C . GLY A 1 88 ? 13.028 -1.749 -10.228 1.00 90.38 88 GLY A C 1
ATOM 652 O O . GLY A 1 88 ? 11.993 -2.280 -9.834 1.00 90.38 88 GLY A O 1
ATOM 653 N N . ALA A 1 89 ? 13.926 -1.237 -9.380 1.00 94.06 89 ALA A N 1
ATOM 654 C CA . ALA A 1 89 ? 13.774 -1.273 -7.929 1.00 94.06 89 ALA A CA 1
ATOM 655 C C . ALA A 1 89 ? 13.191 0.044 -7.382 1.00 94.06 89 ALA A C 1
ATOM 657 O O . ALA A 1 89 ? 13.585 1.118 -7.850 1.00 94.06 89 ALA A O 1
ATOM 658 N N . PRO A 1 90 ? 12.292 -0.006 -6.384 1.00 97.00 90 PRO A N 1
ATOM 659 C CA . PRO A 1 90 ? 11.826 1.186 -5.689 1.00 97.00 90 PRO A CA 1
ATOM 660 C C . PRO A 1 90 ? 12.971 1.901 -4.967 1.00 97.00 90 PRO A C 1
ATOM 662 O O . PRO A 1 90 ? 13.791 1.263 -4.311 1.00 97.00 90 PRO A O 1
ATOM 665 N N . VAL A 1 91 ? 13.008 3.231 -5.067 1.00 97.44 91 VAL A N 1
ATOM 666 C CA . VAL A 1 91 ? 14.012 4.067 -4.376 1.00 97.44 91 VAL A CA 1
ATOM 667 C C . VAL A 1 91 ? 13.415 5.128 -3.454 1.00 97.44 91 VAL A C 1
ATOM 669 O O . VAL A 1 91 ? 14.154 5.825 -2.765 1.00 97.44 91 VAL A O 1
ATOM 672 N N . GLY A 1 92 ? 12.093 5.280 -3.446 1.00 98.12 92 GLY A N 1
ATOM 673 C CA . GLY A 1 92 ? 11.402 6.295 -2.659 1.00 98.12 92 GLY A CA 1
ATOM 674 C C . GLY A 1 92 ? 10.040 6.635 -3.246 1.00 98.12 92 GLY A C 1
ATOM 675 O O . GLY A 1 92 ? 9.655 6.122 -4.301 1.00 98.12 92 GLY A O 1
ATOM 676 N N . GLY A 1 93 ? 9.322 7.527 -2.576 1.00 98.19 93 GLY A N 1
ATOM 677 C CA . GLY A 1 93 ? 8.024 7.969 -3.050 1.00 98.19 93 GLY A CA 1
ATOM 678 C C . GLY A 1 93 ? 7.335 8.974 -2.143 1.00 98.19 93 GLY A C 1
ATOM 679 O O . GLY A 1 93 ? 7.901 9.445 -1.152 1.00 98.19 93 GLY A O 1
ATOM 680 N N . SER A 1 94 ? 6.072 9.235 -2.457 1.00 98.50 94 SER A N 1
ATOM 681 C CA . SER A 1 94 ? 5.165 10.006 -1.613 1.00 98.50 94 SER A CA 1
ATOM 682 C C . SER A 1 94 ? 3.801 9.336 -1.487 1.00 98.50 94 SER A C 1
ATOM 684 O O . SER A 1 94 ? 3.389 8.555 -2.342 1.00 98.50 94 SER A O 1
ATOM 686 N N . TRP A 1 95 ? 3.101 9.673 -0.411 1.00 98.62 95 TRP A N 1
ATOM 687 C CA . TRP A 1 95 ? 1.713 9.322 -0.150 1.00 98.62 95 TRP A CA 1
ATOM 688 C C . TRP A 1 95 ? 0.916 10.582 0.170 1.00 98.62 95 TRP A C 1
ATOM 690 O O . TRP A 1 95 ? 1.431 11.461 0.863 1.00 98.62 95 TRP A O 1
ATOM 700 N N . ILE A 1 96 ? -0.334 10.646 -0.288 1.00 98.50 96 ILE A N 1
ATOM 701 C CA . ILE A 1 96 ? -1.325 11.657 0.099 1.00 98.50 96 ILE A CA 1
ATOM 702 C C . ILE A 1 96 ? -2.701 11.013 0.284 1.00 98.50 96 ILE A C 1
ATOM 704 O O . ILE A 1 96 ? -3.027 10.059 -0.424 1.00 98.50 96 ILE A O 1
ATOM 708 N N . ASP A 1 97 ? -3.530 11.543 1.184 1.00 98.31 97 ASP A N 1
ATOM 709 C CA . ASP A 1 97 ? -4.902 11.059 1.386 1.00 98.31 97 ASP A CA 1
ATOM 710 C C . ASP A 1 97 ? -5.962 12.166 1.501 1.00 98.31 97 ASP A C 1
ATOM 712 O O . ASP A 1 97 ? -5.669 13.359 1.610 1.00 98.31 97 ASP A O 1
ATOM 716 N N . ASN A 1 98 ? -7.234 11.759 1.460 1.00 98.00 98 ASN A N 1
ATOM 717 C CA . ASN A 1 98 ? -8.389 12.653 1.555 1.00 98.00 98 ASN A CA 1
ATOM 718 C C . ASN A 1 98 ? -8.664 13.190 2.971 1.00 98.00 98 ASN A C 1
ATOM 720 O O . ASN A 1 98 ? -9.590 13.984 3.142 1.00 98.00 98 ASN A O 1
ATOM 724 N N . PHE A 1 99 ? -7.877 12.789 3.971 1.00 95.00 99 PHE A N 1
ATOM 725 C CA . PHE A 1 99 ? -7.875 13.400 5.300 1.00 95.00 99 PHE A CA 1
ATOM 726 C C . PHE A 1 99 ? -6.802 14.487 5.438 1.00 95.00 99 PHE A C 1
ATOM 728 O O . PHE A 1 99 ? -6.682 15.096 6.500 1.00 95.00 99 PHE A O 1
ATOM 735 N N . GLY A 1 100 ? -6.067 14.776 4.360 1.00 96.62 100 GLY A N 1
ATOM 736 C CA . GLY A 1 100 ? -5.047 15.816 4.321 1.00 96.62 100 GLY A CA 1
ATOM 737 C C . GLY A 1 100 ? -3.691 15.363 4.853 1.00 96.62 100 GLY A C 1
ATOM 738 O O . GLY A 1 100 ? -2.820 16.211 5.052 1.00 96.62 100 GLY A O 1
ATOM 739 N N . ASN A 1 101 ? -3.483 14.060 5.078 1.00 96.62 101 ASN A N 1
ATOM 740 C CA . ASN A 1 101 ? -2.161 13.562 5.436 1.00 96.62 101 ASN A CA 1
ATOM 741 C C . ASN A 1 101 ? -1.285 13.437 4.189 1.00 96.62 101 ASN A C 1
ATOM 743 O O . ASN A 1 101 ? -1.757 13.115 3.096 1.00 96.62 101 ASN A O 1
ATOM 747 N N . GLY A 1 102 ? 0.015 13.643 4.385 1.00 97.56 102 GLY A N 1
ATOM 748 C CA . GLY A 1 102 ? 1.031 13.385 3.378 1.00 97.56 102 GLY A CA 1
ATOM 749 C C . GLY A 1 102 ? 2.309 12.864 4.018 1.00 97.56 102 GLY A C 1
ATOM 750 O O . GLY A 1 102 ? 2.745 13.384 5.047 1.00 97.56 102 GLY A O 1
ATOM 751 N N . TYR A 1 103 ? 2.910 11.844 3.408 1.00 98.00 103 TYR A N 1
ATOM 752 C CA . TYR A 1 103 ? 4.122 11.201 3.915 1.00 98.00 103 TYR A CA 1
ATOM 753 C C . TYR A 1 103 ? 5.126 10.970 2.789 1.00 98.00 103 TYR A C 1
ATOM 755 O O . TYR A 1 103 ? 4.752 10.636 1.665 1.00 98.00 103 TYR A O 1
ATOM 763 N N . ALA A 1 104 ? 6.413 11.104 3.103 1.00 98.19 104 ALA A N 1
ATOM 764 C CA . ALA A 1 104 ? 7.433 10.418 2.321 1.00 98.19 104 ALA A CA 1
ATOM 765 C C . ALA A 1 104 ? 7.318 8.915 2.603 1.00 98.19 104 ALA A C 1
ATOM 767 O O . ALA A 1 104 ? 7.018 8.521 3.734 1.00 98.19 104 ALA A O 1
ATOM 768 N N . ILE A 1 105 ? 7.55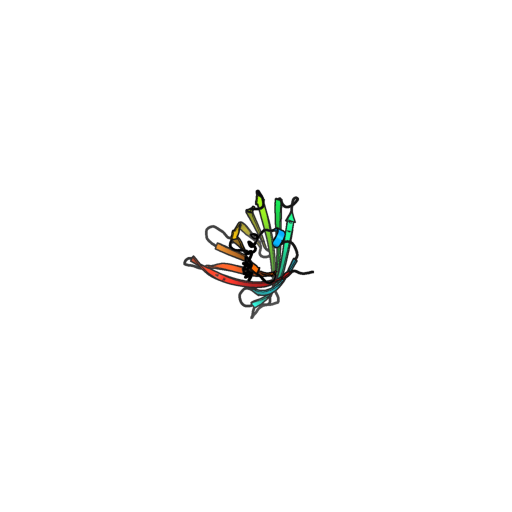2 8.091 1.585 1.00 98.56 105 ILE A N 1
ATOM 769 C CA . ILE A 1 105 ? 7.493 6.635 1.724 1.00 98.56 105 ILE A CA 1
ATOM 770 C C . ILE A 1 105 ? 8.813 5.984 1.311 1.00 98.56 105 ILE A C 1
ATOM 772 O O . ILE A 1 105 ? 9.484 6.443 0.382 1.00 98.56 105 ILE A O 1
ATOM 776 N N . SER A 1 106 ? 9.144 4.887 1.989 1.00 98.56 106 SER A N 1
ATOM 777 C CA . SER A 1 106 ? 10.346 4.077 1.773 1.00 98.56 106 SER A CA 1
ATOM 778 C C . SER A 1 106 ? 9.955 2.658 1.334 1.00 98.56 106 SER A C 1
ATOM 780 O O . SER A 1 106 ? 9.862 1.753 2.165 1.00 98.56 106 SER A O 1
ATOM 782 N N . PRO A 1 107 ? 9.663 2.466 0.036 1.00 98.44 107 PRO A N 1
ATOM 783 C CA . PRO A 1 107 ? 9.290 1.177 -0.537 1.00 98.44 107 PRO A CA 1
ATOM 784 C C . PRO A 1 107 ? 10.489 0.239 -0.736 1.00 98.44 107 PRO A C 1
ATOM 786 O O . PRO A 1 107 ? 11.559 0.669 -1.165 1.00 98.44 107 PRO A O 1
ATOM 789 N N . ARG A 1 108 ? 10.284 -1.062 -0.510 1.00 98.00 108 ARG A N 1
ATOM 790 C CA . ARG A 1 108 ? 11.216 -2.149 -0.858 1.00 98.00 108 ARG A CA 1
ATOM 791 C C . ARG A 1 108 ? 10.462 -3.435 -1.200 1.00 98.00 108 ARG A C 1
ATOM 793 O O . ARG A 1 108 ? 9.350 -3.633 -0.722 1.00 98.00 108 ARG A O 1
ATOM 800 N N . PHE A 1 109 ? 11.079 -4.317 -1.980 1.00 96.62 109 PHE A N 1
ATOM 801 C CA . PHE A 1 109 ? 10.572 -5.676 -2.183 1.00 96.62 109 PHE A CA 1
ATOM 802 C C . PHE A 1 109 ? 11.237 -6.647 -1.204 1.00 96.62 109 PHE A C 1
ATOM 804 O O . PHE A 1 109 ? 12.457 -6.615 -1.047 1.00 96.62 109 PHE A O 1
ATOM 811 N N . GLU A 1 110 ? 10.442 -7.498 -0.561 1.00 94.62 110 GLU A N 1
ATOM 812 C CA . GLU A 1 110 ? 10.882 -8.472 0.445 1.00 94.62 110 GLU A CA 1
ATOM 813 C C . GLU A 1 110 ? 9.929 -9.678 0.424 1.00 94.62 110 GLU A C 1
ATOM 815 O O . GLU A 1 110 ? 8.720 -9.492 0.511 1.00 94.62 110 GLU A O 1
ATOM 820 N N . ASP A 1 111 ? 10.446 -10.900 0.258 1.00 87.81 111 ASP A N 1
ATOM 821 C CA . ASP A 1 111 ? 9.690 -12.165 0.337 1.00 87.81 111 ASP A CA 1
ATOM 822 C C . ASP A 1 111 ? 8.309 -12.156 -0.349 1.00 87.81 111 ASP A C 1
ATOM 824 O O . ASP A 1 111 ? 7.290 -12.468 0.260 1.00 87.81 111 ASP A O 1
ATOM 828 N N . ASN A 1 112 ? 8.268 -11.788 -1.632 1.00 92.56 112 ASN A N 1
ATOM 829 C CA . ASN A 1 112 ? 7.043 -11.665 -2.438 1.00 92.56 112 ASN A CA 1
ATOM 830 C C . ASN A 1 112 ? 6.037 -10.593 -1.971 1.00 92.56 112 ASN A C 1
ATOM 832 O O . ASN A 1 112 ? 4.848 -10.656 -2.291 1.00 92.56 112 ASN A O 1
ATOM 836 N N . ALA A 1 113 ? 6.515 -9.593 -1.234 1.00 97.12 113 ALA A N 1
ATOM 837 C CA . ALA A 1 113 ? 5.742 -8.434 -0.829 1.00 97.12 113 ALA A CA 1
ATOM 838 C C . ALA A 1 113 ? 6.441 -7.122 -1.201 1.00 97.12 113 ALA A C 1
ATOM 840 O O . ALA A 1 113 ? 7.669 -7.024 -1.235 1.00 97.12 113 ALA A O 1
ATOM 841 N N . LEU A 1 114 ? 5.642 -6.094 -1.478 1.00 98.44 114 LEU A N 1
ATOM 842 C CA . LEU A 1 114 ? 6.083 -4.706 -1.445 1.00 98.44 114 LEU A CA 1
ATOM 843 C C . LEU A 1 114 ? 5.851 -4.201 -0.022 1.00 98.44 114 LEU A C 1
ATOM 845 O O . LEU A 1 114 ? 4.710 -4.108 0.425 1.00 98.44 114 LEU A O 1
ATOM 849 N N . ILE A 1 115 ? 6.930 -3.869 0.677 1.00 98.50 115 ILE A N 1
ATOM 850 C CA . ILE A 1 115 ? 6.889 -3.273 2.009 1.00 98.50 115 ILE A CA 1
ATOM 851 C C . ILE A 1 115 ? 7.108 -1.774 1.869 1.00 98.50 115 ILE A C 1
ATOM 853 O O . ILE A 1 115 ? 8.078 -1.340 1.246 1.00 98.50 115 ILE A O 1
ATOM 857 N N . VAL A 1 116 ? 6.217 -0.977 2.446 1.00 98.69 116 VAL A N 1
ATOM 858 C CA . VAL A 1 116 ? 6.240 0.482 2.352 1.00 98.69 116 VAL A CA 1
ATOM 859 C C . VAL A 1 116 ? 6.207 1.060 3.753 1.00 98.69 116 VAL A C 1
ATOM 861 O O . VAL A 1 116 ? 5.154 1.091 4.379 1.00 98.69 116 VAL A O 1
ATOM 864 N N . ASP A 1 117 ? 7.348 1.537 4.244 1.00 98.56 117 ASP A N 1
ATOM 865 C CA . ASP A 1 117 ? 7.380 2.295 5.496 1.00 98.56 117 ASP A CA 1
ATOM 866 C C . ASP A 1 117 ? 7.008 3.762 5.221 1.00 98.56 117 ASP A C 1
ATOM 868 O O . ASP A 1 117 ? 7.444 4.354 4.227 1.00 98.56 117 ASP A O 1
ATOM 872 N N . TRP A 1 118 ? 6.199 4.354 6.096 1.00 98.19 118 TRP A N 1
ATOM 873 C CA . TRP A 1 118 ? 5.693 5.723 5.982 1.00 98.19 118 TRP A CA 1
ATOM 874 C C . TRP A 1 118 ? 5.570 6.389 7.353 1.00 98.19 118 TRP A C 1
ATOM 876 O O . TRP A 1 118 ? 5.652 5.740 8.395 1.00 98.19 118 TRP A O 1
ATOM 886 N N . GLY A 1 119 ? 5.386 7.709 7.362 1.00 95.31 119 GLY A N 1
ATOM 887 C CA . GLY A 1 119 ? 5.155 8.479 8.581 1.00 95.31 119 GLY A CA 1
ATOM 888 C C . GLY A 1 119 ? 6.081 9.682 8.724 1.00 95.31 119 GLY A C 1
ATOM 889 O O . GLY A 1 119 ? 6.451 10.332 7.747 1.00 95.31 119 GLY A O 1
ATOM 890 N N . THR A 1 120 ? 6.410 10.012 9.966 1.00 93.69 120 THR A N 1
ATOM 891 C CA . THR A 1 120 ? 7.213 11.169 10.373 1.00 93.69 120 THR A CA 1
ATOM 892 C C . THR A 1 120 ? 8.322 10.730 11.335 1.00 93.69 120 THR A C 1
ATOM 894 O O . THR A 1 120 ? 8.522 9.545 11.586 1.00 93.69 120 THR A O 1
ATOM 897 N N . ALA A 1 121 ? 9.049 11.688 11.916 1.00 91.44 121 ALA A N 1
ATOM 898 C CA . ALA A 1 121 ? 10.041 11.400 12.950 1.00 91.44 121 ALA A CA 1
ATOM 899 C C . ALA A 1 121 ? 9.439 10.845 14.260 1.00 91.44 121 ALA A C 1
ATOM 901 O O . ALA A 1 121 ? 10.172 10.290 15.070 1.00 91.44 121 ALA A O 1
ATOM 902 N N . THR A 1 122 ? 8.135 11.028 14.495 1.00 91.25 122 THR A N 1
ATOM 903 C CA . THR A 1 122 ? 7.458 10.646 15.750 1.00 91.25 122 THR A CA 1
ATOM 904 C C . THR A 1 122 ? 6.311 9.661 15.549 1.00 91.25 122 THR A C 1
ATOM 906 O O . THR A 1 122 ? 5.666 9.262 16.517 1.00 91.25 122 THR A O 1
ATOM 909 N N . PHE A 1 123 ? 6.032 9.281 14.305 1.00 93.50 123 PHE A N 1
ATOM 910 C CA . PHE A 1 123 ? 4.935 8.400 13.942 1.00 93.50 123 PHE A CA 1
ATOM 911 C C . PHE A 1 123 ? 5.382 7.498 12.802 1.00 93.50 123 PHE A C 1
ATOM 913 O O . PHE A 1 123 ? 5.845 7.992 11.779 1.00 93.50 123 PHE A O 1
ATOM 920 N N . HIS A 1 124 ? 5.233 6.189 12.971 1.00 96.81 124 HIS A N 1
ATOM 921 C CA . HIS A 1 124 ? 5.687 5.208 11.995 1.00 96.81 124 HIS A CA 1
ATOM 922 C C . HIS A 1 124 ? 4.531 4.305 11.603 1.00 96.81 124 HIS A C 1
ATOM 924 O O . HIS A 1 124 ? 3.821 3.772 12.458 1.00 96.81 124 HIS A O 1
ATOM 930 N N . GLY A 1 125 ? 4.368 4.135 10.302 1.00 98.12 125 GLY A N 1
ATOM 931 C CA . GLY A 1 125 ? 3.437 3.208 9.703 1.00 98.12 125 GLY A CA 1
ATOM 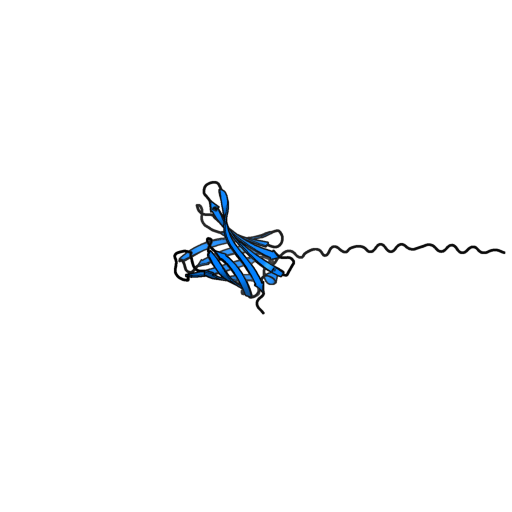932 C C . GLY A 1 125 ? 4.132 2.329 8.679 1.00 98.12 125 GLY A C 1
ATOM 933 O O . GLY A 1 125 ? 5.234 2.629 8.212 1.00 98.12 125 GLY A O 1
ATOM 934 N N . ARG A 1 126 ? 3.477 1.221 8.357 1.00 98.62 126 ARG A N 1
ATOM 935 C CA . ARG A 1 126 ? 3.915 0.279 7.336 1.00 98.62 126 ARG A CA 1
ATOM 936 C C . ARG A 1 126 ? 2.711 -0.242 6.582 1.00 98.62 126 ARG A C 1
ATOM 938 O O . ARG A 1 126 ? 1.721 -0.593 7.207 1.00 98.62 126 ARG A O 1
ATOM 945 N N . SER A 1 127 ? 2.836 -0.339 5.269 1.00 98.69 127 SER A N 1
ATOM 946 C CA . SER A 1 127 ? 1.915 -1.087 4.418 1.00 98.69 127 SER A CA 1
ATOM 947 C C . SER A 1 127 ? 2.654 -2.265 3.799 1.00 98.69 127 SER A C 1
ATOM 949 O O . SER A 1 127 ? 3.776 -2.103 3.312 1.00 98.69 127 SER A O 1
ATOM 951 N N . GLU A 1 128 ? 2.033 -3.434 3.795 1.00 98.62 128 GLU A N 1
ATOM 952 C CA . GLU A 1 128 ? 2.554 -4.646 3.171 1.00 98.62 128 GLU A CA 1
ATOM 953 C C . GLU A 1 128 ? 1.583 -5.114 2.090 1.00 98.62 128 GLU A C 1
ATOM 955 O O . GLU A 1 128 ? 0.409 -5.338 2.365 1.00 98.62 128 GLU A O 1
ATOM 960 N N . TYR A 1 129 ? 2.076 -5.258 0.859 1.00 98.44 129 TYR A N 1
ATOM 961 C CA . TYR A 1 129 ? 1.313 -5.749 -0.290 1.00 98.44 129 TYR A CA 1
ATOM 962 C C . TYR A 1 129 ? 1.920 -7.076 -0.729 1.00 98.44 129 TYR A C 1
ATOM 964 O O . TYR A 1 129 ? 2.932 -7.090 -1.433 1.00 98.44 129 TYR A O 1
ATOM 972 N N . ARG A 1 130 ? 1.341 -8.183 -0.277 1.00 98.00 130 ARG A N 1
ATOM 973 C CA . ARG A 1 130 ? 1.844 -9.536 -0.507 1.00 98.00 130 ARG A CA 1
ATOM 974 C C . ARG A 1 130 ? 1.039 -10.207 -1.603 1.00 98.00 130 ARG A C 1
ATOM 976 O O . ARG A 1 130 ? -0.171 -10.364 -1.474 1.00 98.00 130 ARG A O 1
ATOM 983 N N . LEU A 1 131 ? 1.718 -10.601 -2.675 1.00 96.38 131 LEU A N 1
ATOM 984 C CA . LEU A 1 131 ? 1.095 -11.430 -3.696 1.00 96.38 131 LEU A CA 1
ATOM 985 C C . LEU A 1 131 ? 1.102 -12.874 -3.187 1.00 96.38 131 LEU A C 1
ATOM 987 O O . LEU A 1 131 ? 2.162 -13.437 -2.916 1.00 96.38 131 LEU A O 1
ATOM 991 N N . GLU A 1 132 ? -0.068 -13.459 -3.002 1.00 95.25 132 GLU A N 1
ATOM 992 C CA . GLU A 1 132 ? -0.205 -14.828 -2.523 1.00 95.25 132 GLU A CA 1
ATOM 993 C C . GLU A 1 132 ? -0.034 -15.828 -3.676 1.00 95.25 132 GLU A C 1
ATOM 995 O O . GLU A 1 132 ? -0.060 -15.483 -4.862 1.00 95.25 132 GLU A O 1
ATOM 1000 N N . ALA A 1 133 ? 0.195 -17.099 -3.336 1.00 90.38 133 ALA A N 1
ATOM 1001 C CA . ALA A 1 133 ? 0.472 -18.145 -4.325 1.00 90.38 133 ALA A CA 1
ATOM 1002 C C . ALA A 1 133 ? -0.716 -18.439 -5.262 1.00 90.38 133 ALA A C 1
ATOM 1004 O O . ALA A 1 133 ? -0.518 -18.950 -6.365 1.00 90.38 133 ALA A O 1
ATOM 1005 N N . ASP A 1 134 ? -1.936 -18.129 -4.829 1.00 90.69 134 ASP A N 1
ATOM 1006 C CA . ASP A 1 134 ? -3.166 -18.233 -5.619 1.00 90.69 134 ASP A CA 1
ATOM 1007 C C . ASP A 1 134 ? -3.409 -17.013 -6.527 1.00 90.69 134 ASP A C 1
ATOM 1009 O O . ASP A 1 134 ? -4.321 -17.036 -7.355 1.00 90.69 134 ASP A O 1
ATOM 1013 N N . GLY A 1 135 ? -2.554 -15.989 -6.434 1.00 93.00 135 GLY A N 1
ATOM 1014 C CA . GLY A 1 135 ? -2.635 -14.761 -7.214 1.00 93.00 135 GLY A CA 1
ATOM 1015 C C . GLY A 1 135 ? -3.495 -13.666 -6.583 1.00 93.00 135 GLY A C 1
ATOM 1016 O O . GLY A 1 135 ? -3.618 -12.604 -7.200 1.00 93.00 135 GLY A O 1
ATOM 1017 N N . ASP A 1 136 ? -4.051 -13.891 -5.388 1.00 96.88 136 ASP A N 1
ATOM 1018 C CA . ASP A 1 136 ? -4.714 -12.849 -4.606 1.00 96.88 136 ASP A CA 1
ATOM 1019 C C . ASP A 1 136 ? -3.655 -11.917 -3.977 1.00 96.88 136 ASP A C 1
ATOM 1021 O O . ASP A 1 136 ? -2.487 -12.266 -3.793 1.00 96.88 136 ASP A O 1
ATOM 1025 N N . LEU A 1 137 ? -4.042 -10.675 -3.708 1.00 98.31 137 LEU A N 1
ATOM 1026 C CA . LEU A 1 137 ? -3.197 -9.655 -3.102 1.00 98.31 137 LEU A CA 1
ATOM 1027 C C . LEU A 1 137 ? -3.685 -9.389 -1.683 1.00 98.31 137 LEU A C 1
ATOM 1029 O O . LEU A 1 137 ? -4.732 -8.765 -1.488 1.00 98.31 137 LEU A O 1
ATOM 1033 N N . ARG A 1 138 ? -2.883 -9.795 -0.703 1.00 98.44 138 ARG A N 1
ATOM 1034 C CA . ARG A 1 138 ? -3.093 -9.438 0.693 1.00 98.44 138 ARG A CA 1
ATOM 1035 C C . ARG A 1 138 ? -2.475 -8.074 0.973 1.00 98.44 138 ARG A C 1
ATOM 1037 O O . ARG A 1 138 ? -1.295 -7.849 0.700 1.00 98.44 138 ARG A O 1
ATOM 1044 N N . VAL A 1 139 ? -3.269 -7.167 1.530 1.00 98.62 139 VAL A N 1
ATOM 1045 C CA . VAL A 1 139 ? -2.837 -5.822 1.925 1.00 98.62 139 VAL A CA 1
ATOM 1046 C C . VAL A 1 139 ? -3.022 -5.666 3.422 1.00 98.62 139 VAL A C 1
ATOM 1048 O O . VAL A 1 139 ? -4.140 -5.808 3.913 1.00 98.62 139 VAL A O 1
ATOM 1051 N N . GLU A 1 140 ? -1.950 -5.369 4.148 1.00 98.69 140 GLU A N 1
ATOM 1052 C CA . GLU A 1 140 ? -2.013 -5.136 5.589 1.00 98.69 140 GLU A CA 1
ATOM 1053 C C . GLU A 1 140 ? -1.299 -3.841 5.972 1.00 98.69 140 GLU A C 1
ATOM 1055 O O . GLU A 1 140 ? -0.178 -3.581 5.534 1.00 98.69 140 GLU A O 1
ATOM 1060 N N . ASP A 1 141 ? -1.958 -3.027 6.795 1.00 98.50 141 ASP A N 1
ATOM 1061 C CA . ASP A 1 141 ? -1.430 -1.757 7.272 1.00 98.50 141 ASP A CA 1
ATOM 1062 C C . ASP A 1 141 ? -1.246 -1.768 8.785 1.00 98.50 141 ASP A C 1
ATOM 1064 O O . ASP A 1 141 ? -2.140 -2.127 9.559 1.00 98.50 141 ASP A O 1
ATOM 1068 N N . PHE A 1 142 ? -0.087 -1.278 9.207 1.00 98.50 142 PHE A N 1
ATOM 1069 C CA . PHE A 1 142 ? 0.351 -1.239 10.587 1.00 98.50 142 PHE A CA 1
ATOM 1070 C C . PHE A 1 142 ? 0.717 0.178 11.002 1.00 98.50 142 PHE A C 1
ATOM 1072 O O . PHE A 1 142 ? 1.225 0.974 10.212 1.00 98.50 142 PHE A O 1
ATOM 1079 N N . VAL A 1 143 ? 0.537 0.462 12.286 1.00 97.69 143 VAL A N 1
ATOM 1080 C CA . VAL A 1 143 ? 1.161 1.601 12.962 1.00 97.69 143 VAL A CA 1
ATOM 1081 C C . VAL A 1 143 ? 1.999 1.104 14.123 1.00 97.69 143 VAL A C 1
ATOM 1083 O O . VAL A 1 143 ? 1.675 0.102 14.764 1.00 97.69 143 VAL A O 1
ATOM 1086 N N . GLN A 1 144 ? 3.090 1.803 14.398 1.00 96.56 144 GLN A N 1
ATOM 1087 C CA . GLN A 1 144 ? 3.931 1.503 15.539 1.00 96.56 144 GLN A CA 1
ATOM 1088 C C . GLN A 1 144 ? 3.385 2.215 16.783 1.00 96.56 144 GLN A C 1
ATOM 1090 O O . GLN A 1 144 ? 3.307 3.443 16.834 1.00 96.56 144 GLN A O 1
ATOM 1095 N N . GLY A 1 145 ? 2.984 1.437 17.788 1.00 89.56 145 GLY A N 1
ATOM 1096 C CA . GLY A 1 145 ? 2.506 1.942 19.071 1.00 89.56 145 GLY A CA 1
ATOM 1097 C C . GLY A 1 145 ? 3.633 2.460 19.970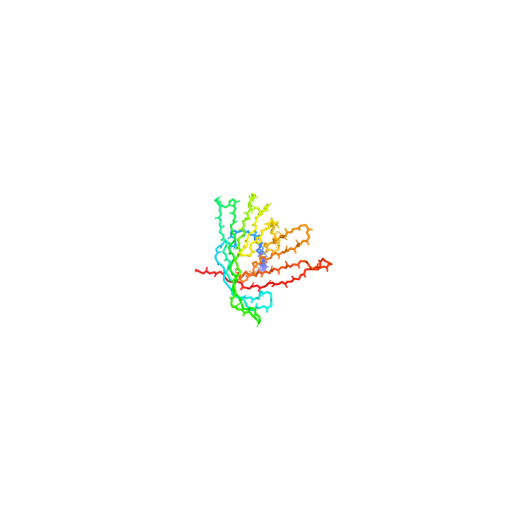 1.00 89.56 145 GLY A C 1
ATOM 1098 O O . GLY A 1 145 ? 4.827 2.298 19.695 1.00 89.56 145 GLY A O 1
ATOM 1099 N N . GLN A 1 146 ? 3.250 3.049 21.105 1.00 79.69 146 GLN A N 1
ATOM 1100 C CA . GLN A 1 146 ? 4.204 3.452 22.140 1.00 79.69 146 GLN A CA 1
ATOM 1101 C C . GLN A 1 146 ? 4.950 2.211 22.659 1.00 79.69 146 GLN A C 1
ATOM 1103 O O . GLN A 1 146 ? 4.334 1.275 23.160 1.00 79.69 146 GLN A O 1
ATOM 1108 N N . GLY A 1 147 ? 6.275 2.182 22.492 1.00 81.19 147 GLY A N 1
ATOM 1109 C CA . GLY A 1 147 ? 7.109 1.012 22.806 1.00 81.19 147 GLY A CA 1
ATOM 1110 C C . GLY A 1 147 ? 7.561 0.195 21.592 1.00 81.19 147 GLY A C 1
ATOM 1111 O O . GLY A 1 147 ? 8.163 -0.862 21.765 1.00 81.19 147 GLY A O 1
ATOM 1112 N N . GLY A 1 148 ? 7.300 0.668 20.369 1.00 90.00 148 GLY A N 1
ATOM 1113 C CA . GLY A 1 148 ? 7.892 0.100 19.155 1.00 90.00 148 GLY A CA 1
ATOM 1114 C C . GLY A 1 148 ? 7.161 -1.122 18.587 1.00 90.00 148 GLY A C 1
ATOM 1115 O O . GLY A 1 148 ? 7.605 -1.684 17.588 1.00 90.00 148 GLY A O 1
ATOM 1116 N N . GLN A 1 149 ? 6.050 -1.535 19.197 1.00 94.62 149 GLN A N 1
ATOM 1117 C CA . GLN A 1 149 ? 5.262 -2.678 18.737 1.00 94.62 149 GLN A CA 1
ATOM 1118 C C . GLN A 1 149 ? 4.401 -2.296 17.534 1.00 94.62 149 GLN A C 1
ATOM 1120 O O . GLN A 1 149 ? 3.728 -1.266 17.559 1.00 94.62 149 GLN A O 1
ATOM 1125 N N . TRP A 1 150 ? 4.395 -3.137 16.503 1.00 96.62 150 TRP A N 1
ATOM 1126 C CA . TRP A 1 150 ? 3.523 -2.966 15.343 1.00 96.62 150 TRP A CA 1
ATOM 1127 C C . TRP A 1 150 ? 2.113 -3.460 15.653 1.00 96.62 150 TRP A C 1
ATOM 1129 O O . TRP A 1 150 ? 1.929 -4.545 16.203 1.00 96.62 150 TRP A O 1
ATOM 1139 N N . GLN A 1 151 ? 1.116 -2.658 15.293 1.00 97.12 151 GLN A N 1
ATOM 1140 C CA . GLN A 1 151 ? -0.295 -2.987 15.438 1.00 97.12 151 GLN A CA 1
ATOM 1141 C C . GLN A 1 151 ? -0.986 -2.839 14.091 1.00 97.12 151 GLN A C 1
ATOM 1143 O O . GLN A 1 151 ? -0.977 -1.754 13.507 1.00 97.12 151 GLN A O 1
ATOM 1148 N N . SER A 1 152 ? -1.580 -3.934 13.621 1.00 97.88 152 SER A N 1
ATOM 1149 C CA . SER A 1 152 ? -2.406 -3.942 12.417 1.00 97.88 152 SER A CA 1
ATOM 1150 C C . SER A 1 152 ? -3.665 -3.115 12.664 1.00 97.88 152 SER A C 1
ATOM 1152 O O . SER A 1 152 ? -4.335 -3.277 13.689 1.00 97.88 152 SER A O 1
ATOM 1154 N N . PHE A 1 153 ? -3.974 -2.204 11.747 1.00 96.94 153 PHE A N 1
ATOM 1155 C CA . PHE A 1 153 ? -5.220 -1.440 11.767 1.00 96.94 153 PHE A CA 1
ATOM 1156 C C . PHE A 1 153 ? -6.053 -1.647 10.504 1.00 96.94 153 PHE A C 1
ATOM 1158 O O . PHE A 1 153 ? -7.217 -1.244 10.498 1.00 96.94 153 PHE A O 1
ATOM 1165 N N . ALA A 1 154 ? -5.500 -2.255 9.457 1.00 98.31 154 ALA A N 1
ATOM 1166 C CA . ALA A 1 154 ? -6.255 -2.662 8.285 1.00 98.31 154 ALA A CA 1
ATOM 1167 C C . ALA A 1 154 ? -5.684 -3.948 7.694 1.00 98.31 154 ALA A C 1
ATOM 1169 O O . ALA A 1 154 ? -4.473 -4.127 7.662 1.00 98.31 154 ALA A O 1
ATOM 1170 N N . LEU A 1 155 ? -6.569 -4.813 7.210 1.00 98.56 155 LEU A N 1
ATOM 1171 C CA . LEU A 1 155 ? -6.229 -6.039 6.495 1.00 98.56 155 LEU A CA 1
ATOM 1172 C C . LEU A 1 155 ? -7.277 -6.260 5.412 1.00 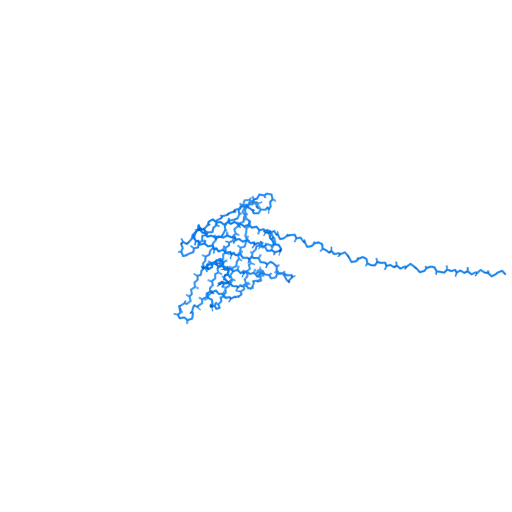98.56 155 LEU A C 1
ATOM 1174 O O . LEU A 1 155 ? -8.468 -6.239 5.722 1.00 98.56 155 LEU A O 1
ATOM 1178 N N . ALA A 1 156 ? -6.856 -6.496 4.176 1.00 98.62 156 ALA A N 1
ATOM 1179 C CA . ALA A 1 156 ? -7.739 -6.796 3.061 1.00 98.62 156 ALA A CA 1
ATOM 1180 C C . ALA A 1 156 ? -7.173 -7.916 2.188 1.00 98.62 156 ALA A C 1
ATOM 1182 O O . ALA A 1 156 ? -5.971 -7.968 1.940 1.00 98.62 156 ALA A O 1
ATOM 1183 N N . GLU A 1 157 ? -8.068 -8.758 1.683 1.00 98.56 157 GLU A N 1
ATOM 1184 C CA . GLU A 1 157 ? -7.762 -9.783 0.685 1.00 98.56 157 GLU A CA 1
ATOM 1185 C C . GLU A 1 157 ? -8.387 -9.344 -0.637 1.00 98.56 157 GLU A C 1
ATOM 1187 O O . GLU A 1 157 ? -9.612 -9.190 -0.737 1.00 98.56 157 GLU A O 1
ATOM 1192 N N . LEU A 1 158 ? -7.550 -9.066 -1.635 1.00 98.69 158 LEU A N 1
ATOM 1193 C CA . LEU A 1 158 ? -7.964 -8.470 -2.898 1.00 98.69 158 LEU A CA 1
ATOM 1194 C C . LEU A 1 158 ? -7.741 -9.429 -4.057 1.00 98.69 158 LEU A C 1
ATOM 1196 O O . LEU A 1 158 ? -6.710 -10.078 -4.165 1.00 98.69 158 LEU A O 1
ATOM 1200 N N . ARG A 1 159 ? -8.671 -9.425 -5.002 1.00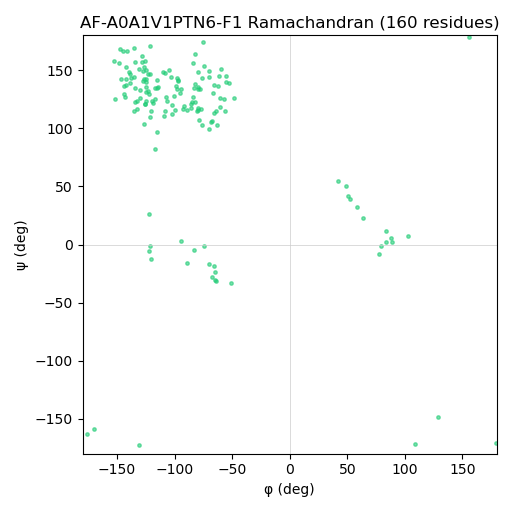 98.31 159 ARG A N 1
ATOM 1201 C CA . ARG A 1 159 ? -8.542 -10.151 -6.264 1.00 98.31 159 ARG A CA 1
ATOM 1202 C C . ARG A 1 159 ? -8.332 -9.188 -7.401 1.00 98.31 159 ARG A C 1
ATOM 1204 O O . ARG A 1 159 ? -8.881 -8.084 -7.396 1.00 98.31 159 ARG A O 1
ATOM 1211 N N . ARG A 1 160 ? -7.583 -9.621 -8.406 1.00 97.38 160 ARG A N 1
ATOM 1212 C CA . ARG A 1 160 ? -7.427 -8.858 -9.640 1.00 97.38 160 ARG A CA 1
ATOM 1213 C C . ARG A 1 160 ? -8.796 -8.672 -10.301 1.00 97.38 160 ARG A C 1
ATOM 1215 O O . ARG A 1 160 ? -9.526 -9.637 -10.514 1.00 97.38 160 ARG A O 1
ATOM 1222 N N . ALA A 1 161 ? -9.153 -7.428 -10.596 1.00 93.44 161 ALA A N 1
ATOM 1223 C CA . ALA A 1 161 ? -10.351 -7.109 -11.356 1.00 93.44 161 ALA A CA 1
ATOM 1224 C C . ALA A 1 161 ? -10.069 -7.316 -12.852 1.00 93.44 161 ALA A C 1
ATOM 1226 O O . ALA A 1 161 ? -9.005 -6.926 -13.338 1.00 93.44 161 ALA A O 1
ATOM 1227 N N . HIS A 1 162 ? -11.011 -7.955 -13.546 1.00 73.38 162 HIS A N 1
ATOM 1228 C CA . HIS A 1 162 ? -10.993 -8.131 -15.000 1.00 73.38 162 HIS A CA 1
ATOM 1229 C C . HIS A 1 162 ? -11.473 -6.876 -15.729 1.00 73.38 162 HIS A C 1
ATOM 1231 O O . HIS A 1 162 ? -12.375 -6.192 -15.188 1.00 73.38 162 HIS A O 1
#

Secondary structure (DSSP, 8-state):
-----PPPP-----------PPPP-HHHH-EEEEEEEEETTEEEEEEEEEEEEGGGTEEEEEEEEEE--TTS--EEEEEEEEEEEETTEEEEEEEEETTS-EEEEEEEEETTEEEEEEE-SS-EEEEEEEEPTTS-EEEEEEEEPTTS-EEEEEEEEEEE--

Sequence (162 aa):
MRLFAALASIALTIGCATAMAQPLSFSALEGQWRGQGTFRGAPSEVTATFAPMFEGAAYTLDIDVRFTPANGQPTRFQGKGGYALRNGAPVGGSWIDNFGNGYAISPRFEDNALIVDWGTATFHGRSEYRLEADGDLRVEDFVQGQGGQWQSFALAELRRAH

Mean predicted aligned error: 7.55 Å

pLDDT: mean 90.39, std 15.17, range [41.97, 98.81]